Protein AF-A0A1I7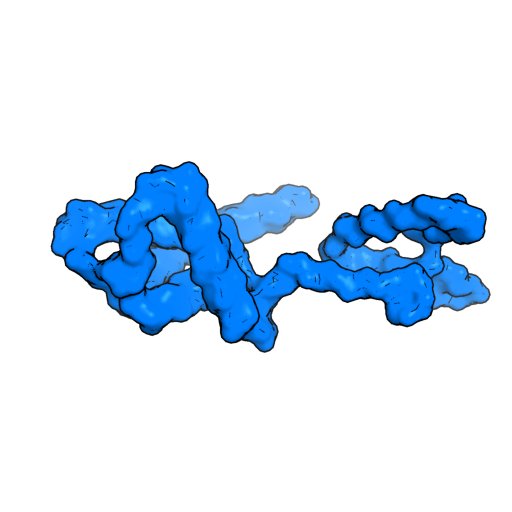ID18-F1 (afdb_monomer)

Sequence (147 aa):
MIDFFHRLSKNTNLYLKVATIKHRSSLYLQGDTYIGIEMNHDAQPLNLDYSLENFDALLAFTKDLMNHVKEKANSTLDVSELLTENAFKFLCLASGGVPRDFFSLFIRLGNKIIDGTRSVSKPDVIEIAIENLPNKLEAFKTDVSIR

Structure (mmCIF, N/CA/C/O backbone):
data_AF-A0A1I7ID18-F1
#
_entry.id   AF-A0A1I7ID18-F1
#
loop_
_atom_site.group_PDB
_atom_site.id
_atom_site.type_symbol
_atom_site.label_atom_id
_atom_site.label_alt_id
_atom_site.label_comp_id
_atom_site.label_asym_id
_atom_site.label_entity_id
_atom_site.label_seq_id
_atom_site.pdbx_PDB_ins_code
_atom_site.Cartn_x
_atom_site.Cartn_y
_atom_site.Cartn_z
_atom_site.occupancy
_atom_site.B_iso_or_equiv
_atom_site.auth_seq_id
_atom_site.auth_comp_id
_atom_site.auth_asym_id
_atom_site.auth_atom_id
_atom_site.pdbx_PDB_model_num
ATOM 1 N N . MET A 1 1 ? 26.070 -0.450 -18.252 1.00 67.75 1 MET A N 1
ATOM 2 C CA . MET A 1 1 ? 25.880 -1.882 -17.915 1.00 67.75 1 MET A CA 1
ATOM 3 C C . MET A 1 1 ? 24.607 -2.446 -18.539 1.00 67.75 1 MET A C 1
ATOM 5 O O . MET A 1 1 ? 24.683 -3.495 -19.161 1.00 67.75 1 MET A O 1
ATOM 9 N N . ILE A 1 2 ? 23.448 -1.783 -18.414 1.00 78.06 2 ILE A N 1
ATOM 10 C CA . ILE A 1 2 ? 22.194 -2.265 -19.026 1.00 78.06 2 ILE A CA 1
ATOM 11 C C . ILE A 1 2 ? 22.227 -2.259 -20.568 1.00 78.06 2 ILE A C 1
ATOM 13 O O . ILE A 1 2 ? 21.674 -3.144 -21.213 1.00 78.06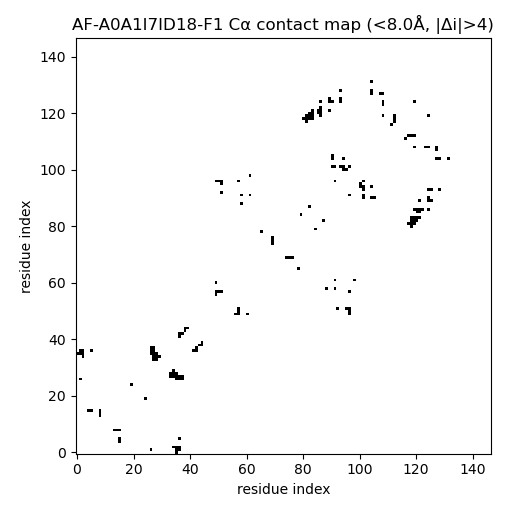 2 ILE A O 1
ATOM 17 N N . ASP A 1 3 ? 22.972 -1.319 -21.149 1.00 76.94 3 ASP A N 1
ATOM 18 C CA . ASP A 1 3 ? 23.242 -1.194 -22.583 1.00 76.94 3 ASP A CA 1
ATOM 19 C C . ASP A 1 3 ? 23.919 -2.442 -23.179 1.00 76.94 3 ASP A C 1
ATOM 21 O O . ASP A 1 3 ? 23.639 -2.830 -24.312 1.00 76.94 3 ASP A O 1
ATOM 25 N N . PHE A 1 4 ? 24.786 -3.107 -22.408 1.00 80.62 4 PHE A N 1
ATOM 26 C CA . PHE A 1 4 ? 25.441 -4.345 -22.825 1.00 80.62 4 PHE A CA 1
ATOM 27 C C . PHE A 1 4 ? 24.432 -5.486 -22.973 1.00 80.62 4 PHE A C 1
ATOM 29 O O . PHE A 1 4 ? 24.397 -6.138 -24.016 1.00 80.62 4 PHE A O 1
ATOM 36 N N . PHE A 1 5 ? 23.572 -5.683 -21.970 1.00 82.06 5 PHE A N 1
ATOM 37 C CA . PHE A 1 5 ? 22.531 -6.710 -22.016 1.00 82.06 5 PHE A CA 1
ATOM 38 C C . PHE A 1 5 ? 21.512 -6.435 -23.125 1.00 82.06 5 PHE A C 1
ATOM 40 O O . PHE A 1 5 ? 21.146 -7.361 -23.842 1.00 82.06 5 PHE A O 1
ATOM 47 N N . HIS A 1 6 ? 21.132 -5.169 -23.329 1.00 80.44 6 HIS A N 1
ATOM 48 C CA . HIS A 1 6 ? 20.251 -4.771 -24.428 1.00 80.44 6 HIS A CA 1
ATOM 49 C C . HIS A 1 6 ? 20.851 -5.086 -25.808 1.00 80.44 6 HIS A C 1
ATOM 51 O O . HIS A 1 6 ? 20.170 -5.652 -26.667 1.00 80.44 6 HIS A O 1
ATOM 57 N N . ARG A 1 7 ? 22.144 -4.792 -26.022 1.00 80.00 7 ARG A N 1
ATOM 58 C CA . ARG A 1 7 ? 22.841 -5.152 -27.270 1.00 80.00 7 ARG A CA 1
ATOM 59 C C . ARG A 1 7 ? 22.907 -6.662 -27.484 1.00 80.00 7 ARG A C 1
ATOM 61 O O . ARG A 1 7 ? 22.756 -7.103 -28.617 1.00 80.00 7 ARG A O 1
ATOM 68 N N . LEU A 1 8 ? 23.101 -7.436 -26.418 1.00 81.31 8 LEU A N 1
ATOM 69 C CA . LEU A 1 8 ? 23.203 -8.894 -26.485 1.00 81.31 8 LEU A CA 1
ATOM 70 C C . LEU A 1 8 ? 21.854 -9.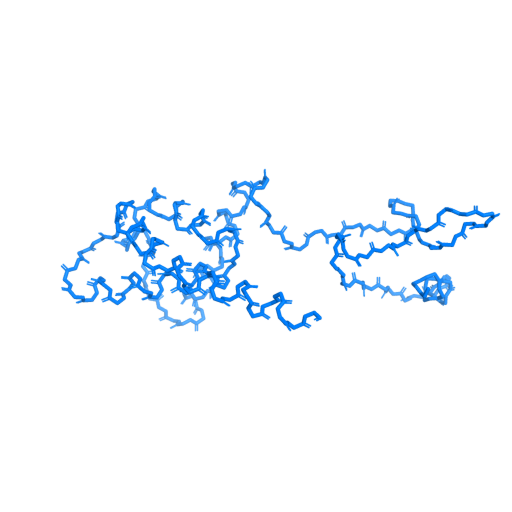561 -26.795 1.00 81.31 8 LEU A C 1
ATOM 72 O O . LEU A 1 8 ? 21.817 -10.565 -27.498 1.00 81.31 8 LEU A O 1
ATOM 76 N N . SER A 1 9 ? 20.743 -8.983 -26.330 1.00 81.25 9 SER A N 1
ATOM 77 C CA . SER A 1 9 ? 19.397 -9.464 -26.662 1.00 81.25 9 SER A CA 1
ATOM 78 C C . SER A 1 9 ? 18.924 -9.067 -28.065 1.00 81.25 9 SER A C 1
ATOM 80 O O . SER A 1 9 ? 17.958 -9.643 -28.569 1.00 81.25 9 SER A O 1
ATOM 82 N N . LYS A 1 10 ? 19.576 -8.097 -28.719 1.00 79.50 10 LYS A N 1
ATOM 83 C CA . LYS A 1 10 ? 19.135 -7.577 -30.018 1.00 79.50 10 LYS A CA 1
ATOM 84 C C . LYS A 1 10 ? 19.188 -8.679 -31.084 1.00 79.50 10 LYS A C 1
ATOM 86 O O . LYS A 1 10 ? 20.193 -9.366 -31.222 1.00 79.50 10 LYS A O 1
ATOM 91 N N . ASN A 1 11 ? 18.106 -8.827 -31.851 1.00 81.75 11 ASN A N 1
ATOM 92 C CA . ASN A 1 11 ? 17.922 -9.873 -32.873 1.00 81.75 11 ASN A CA 1
ATOM 93 C C . ASN A 1 11 ? 17.905 -11.317 -32.337 1.00 81.75 11 ASN A C 1
ATOM 95 O O . ASN A 1 11 ? 18.148 -12.260 -33.087 1.00 81.75 11 ASN A O 1
ATOM 99 N N . THR A 1 12 ? 17.595 -11.503 -31.054 1.00 83.44 12 THR A N 1
ATOM 100 C CA . THR A 1 12 ? 17.375 -12.826 -30.457 1.00 83.44 12 THR A CA 1
ATOM 101 C C . THR A 1 12 ? 15.955 -12.919 -29.900 1.00 83.44 12 THR A C 1
ATOM 103 O O . THR A 1 12 ? 15.332 -11.899 -29.618 1.00 83.44 12 THR A O 1
ATOM 106 N N . ASN A 1 13 ? 15.446 -14.133 -29.674 1.00 82.12 13 ASN A N 1
ATOM 107 C CA . ASN A 1 13 ? 14.144 -14.353 -29.022 1.00 82.12 13 ASN A CA 1
ATOM 108 C C . ASN A 1 13 ? 14.202 -14.176 -27.486 1.00 82.12 13 ASN A C 1
ATOM 110 O O . ASN A 1 13 ? 13.437 -14.805 -26.754 1.00 82.12 13 ASN A O 1
ATOM 114 N N . LEU A 1 14 ? 15.135 -13.367 -26.977 1.00 81.06 14 LEU A N 1
ATOM 115 C CA . LEU A 1 14 ? 15.316 -13.134 -25.548 1.00 81.06 14 LEU A CA 1
ATOM 116 C C . LEU A 1 14 ? 14.557 -11.882 -25.107 1.00 81.06 14 LEU A C 1
ATOM 118 O O . LEU A 1 14 ? 14.722 -10.805 -25.673 1.00 81.06 14 LEU A O 1
ATOM 122 N N . TYR A 1 15 ? 13.779 -12.019 -24.033 1.00 80.94 15 TYR A N 1
ATOM 123 C CA . TYR A 1 15 ? 13.119 -10.902 -23.361 1.00 80.94 15 TYR A CA 1
ATOM 124 C C . TYR A 1 15 ? 13.858 -10.569 -22.067 1.00 80.94 15 TYR A C 1
ATOM 126 O O . TYR A 1 15 ? 13.976 -11.415 -21.179 1.00 80.94 15 TYR A O 1
ATOM 134 N N . LEU A 1 16 ? 14.326 -9.328 -21.940 1.00 82.25 16 LEU A N 1
ATOM 135 C CA . LEU A 1 16 ? 15.003 -8.847 -20.740 1.00 82.25 16 LEU A CA 1
ATOM 136 C C . LEU A 1 16 ? 14.011 -8.096 -19.845 1.00 82.25 16 LEU A C 1
ATOM 138 O O . LEU A 1 16 ? 13.498 -7.044 -20.218 1.00 82.25 16 LEU A O 1
ATOM 142 N N . LYS A 1 17 ? 13.757 -8.628 -18.645 1.00 85.38 17 LYS A N 1
ATOM 143 C CA . LYS A 1 17 ? 12.995 -7.935 -17.597 1.00 85.38 17 LYS A CA 1
ATOM 144 C C . LYS A 1 17 ? 13.964 -7.387 -16.560 1.00 85.38 17 LYS A C 1
ATOM 146 O O . LYS A 1 17 ? 14.773 -8.134 -16.018 1.00 85.38 17 LYS A O 1
ATOM 151 N N . VAL A 1 18 ? 13.867 -6.093 -16.279 1.00 82.62 18 VAL A N 1
ATOM 152 C CA . VAL A 1 18 ? 14.784 -5.381 -15.383 1.00 82.62 18 VAL A CA 1
ATOM 153 C C . VAL A 1 18 ? 13.962 -4.749 -14.271 1.00 82.62 18 VAL A C 1
ATOM 155 O O . VAL A 1 18 ? 13.174 -3.843 -14.526 1.00 82.62 18 VAL A O 1
ATOM 158 N N . ALA A 1 19 ? 14.133 -5.232 -13.041 1.00 82.31 19 ALA A N 1
ATOM 159 C CA . ALA A 1 19 ? 13.527 -4.626 -11.862 1.00 82.31 19 ALA A CA 1
ATOM 160 C C . ALA A 1 19 ? 14.529 -3.656 -11.232 1.00 82.31 19 ALA A C 1
ATOM 162 O O . ALA A 1 19 ? 15.636 -4.057 -10.873 1.00 82.31 19 ALA A O 1
ATOM 163 N N . THR A 1 20 ? 14.159 -2.381 -11.115 1.00 80.56 20 THR A N 1
ATOM 164 C CA . THR A 1 20 ? 15.011 -1.377 -10.476 1.00 80.56 20 THR A CA 1
ATOM 165 C C . THR A 1 20 ? 14.212 -0.290 -9.760 1.00 80.56 20 THR A C 1
ATOM 167 O O . THR A 1 20 ? 13.021 -0.116 -10.007 1.00 80.56 20 THR A O 1
ATOM 170 N N . ILE A 1 21 ? 14.877 0.472 -8.890 1.00 79.50 21 ILE A N 1
ATOM 171 C CA . ILE A 1 21 ? 14.297 1.623 -8.191 1.00 79.50 21 ILE A CA 1
ATOM 172 C C . ILE A 1 21 ? 14.438 2.860 -9.082 1.00 79.50 21 ILE A C 1
ATOM 174 O O . ILE A 1 21 ? 15.545 3.373 -9.267 1.00 79.50 21 ILE A O 1
ATOM 178 N N . LYS A 1 22 ? 13.308 3.373 -9.585 1.00 72.75 22 LYS A N 1
ATOM 179 C CA . LYS A 1 22 ? 13.224 4.483 -10.556 1.00 72.75 22 LYS A CA 1
ATOM 180 C C . LYS A 1 22 ? 14.095 5.692 -10.197 1.00 72.75 22 LYS A C 1
ATOM 182 O O . LYS A 1 22 ? 14.811 6.204 -11.045 1.00 72.75 22 LYS A O 1
ATOM 187 N N . HIS A 1 23 ? 14.080 6.119 -8.935 1.00 74.06 23 HIS A N 1
ATOM 188 C CA . HIS A 1 23 ? 14.813 7.309 -8.475 1.00 74.06 23 HIS A CA 1
ATOM 189 C C . HIS A 1 23 ? 16.267 7.042 -8.066 1.00 74.06 23 HIS A C 1
ATOM 191 O O . HIS A 1 23 ? 16.991 7.977 -7.738 1.00 74.06 23 HIS A O 1
ATOM 197 N N . ARG A 1 24 ? 16.701 5.777 -8.048 1.00 73.81 24 ARG A N 1
ATOM 198 C CA . ARG A 1 24 ? 18.080 5.390 -7.705 1.00 73.81 24 ARG A CA 1
ATOM 199 C C . ARG A 1 24 ? 18.833 4.778 -8.883 1.00 73.81 24 ARG A C 1
ATOM 201 O O . ARG A 1 24 ? 19.952 4.313 -8.708 1.00 73.81 24 ARG A O 1
ATOM 208 N N . SER A 1 25 ? 18.230 4.756 -10.069 1.00 77.75 25 SER A N 1
ATOM 209 C CA . SER A 1 25 ? 18.827 4.189 -11.275 1.00 77.75 25 SER A CA 1
ATOM 210 C C . SER A 1 25 ? 18.853 5.197 -12.400 1.00 77.75 25 SER A C 1
ATOM 212 O O . SER A 1 25 ? 17.817 5.715 -12.801 1.00 77.75 25 SER A O 1
ATOM 214 N N . SER A 1 26 ? 20.047 5.420 -12.942 1.00 73.69 26 SER A N 1
ATOM 215 C CA . SER A 1 26 ? 20.215 6.118 -14.208 1.00 73.69 26 SER A CA 1
ATOM 216 C C . SER A 1 26 ? 20.349 5.082 -15.321 1.00 73.69 26 SER A C 1
ATOM 218 O O . SER A 1 26 ? 21.346 4.363 -15.392 1.00 73.69 26 SER A O 1
ATOM 220 N N . LEU A 1 27 ? 19.308 4.954 -16.145 1.00 74.62 27 LEU A N 1
ATOM 221 C CA . LEU A 1 27 ? 19.279 4.037 -17.295 1.00 74.62 27 LEU A CA 1
ATOM 222 C C . LEU A 1 27 ? 19.792 4.697 -18.583 1.00 74.62 27 LEU A C 1
ATOM 224 O O . LEU A 1 27 ? 20.040 4.006 -19.571 1.00 74.62 27 LEU A O 1
ATOM 228 N N . TYR A 1 28 ? 19.982 6.016 -18.547 1.00 74.56 28 TYR A N 1
ATOM 229 C CA . TYR A 1 28 ? 20.423 6.834 -19.663 1.00 74.56 28 TYR A CA 1
ATOM 230 C C . TYR A 1 28 ? 21.357 7.939 -19.164 1.00 74.56 28 TYR A C 1
ATOM 232 O O . TYR A 1 28 ? 21.019 8.681 -18.242 1.00 74.56 28 TYR A O 1
ATOM 240 N N . LEU A 1 29 ? 22.534 8.042 -19.778 1.00 70.06 29 LEU A N 1
ATOM 241 C CA . LEU A 1 29 ? 23.514 9.094 -19.531 1.00 70.06 29 LEU A CA 1
ATOM 242 C C . LEU A 1 29 ? 23.789 9.818 -20.849 1.00 70.06 29 LEU A C 1
ATOM 244 O O . LEU A 1 29 ? 24.250 9.211 -21.817 1.00 70.06 29 LEU A O 1
ATOM 248 N N . GLN A 1 30 ? 23.517 11.122 -20.871 1.00 60.91 30 GLN A N 1
ATOM 249 C CA . GLN A 1 30 ? 23.832 11.987 -22.003 1.00 60.91 30 GLN A CA 1
ATOM 250 C C . GLN A 1 30 ? 25.204 12.637 -21.780 1.00 60.91 30 GLN A C 1
ATOM 252 O O . GLN A 1 30 ? 25.358 13.462 -20.882 1.00 60.91 30 GLN A O 1
ATOM 257 N N . GLY A 1 31 ? 26.195 12.240 -22.580 1.00 66.44 31 GLY A N 1
ATOM 258 C CA . GLY A 1 31 ? 27.529 12.854 -22.661 1.00 66.44 31 GLY A CA 1
ATOM 259 C C . GLY A 1 31 ? 27.936 13.063 -24.125 1.00 66.44 31 GLY A C 1
ATOM 260 O O . GLY A 1 31 ? 27.062 13.220 -24.974 1.00 66.44 31 GLY A O 1
ATOM 261 N N . ASP A 1 32 ? 29.233 12.986 -24.446 1.00 63.88 32 ASP A N 1
ATOM 262 C CA . ASP A 1 32 ? 29.735 13.057 -25.838 1.00 63.88 32 ASP A CA 1
ATOM 263 C C . ASP A 1 32 ? 29.304 11.857 -26.704 1.00 63.88 32 ASP A C 1
ATOM 265 O O . ASP A 1 32 ? 29.388 11.875 -27.931 1.00 63.88 32 ASP A O 1
ATOM 269 N N . THR A 1 33 ? 28.846 10.774 -26.075 1.00 61.09 33 THR A N 1
ATOM 270 C CA . THR A 1 33 ? 28.267 9.602 -26.737 1.00 61.09 33 THR A CA 1
ATOM 271 C C . THR A 1 33 ? 27.062 9.124 -25.931 1.00 61.09 33 THR A C 1
ATOM 273 O O . THR A 1 33 ? 27.081 9.156 -24.700 1.00 61.09 33 THR A O 1
ATOM 276 N N . TYR A 1 34 ? 26.005 8.684 -26.615 1.00 63.38 34 TYR A N 1
ATOM 277 C CA . TYR A 1 34 ? 24.795 8.162 -25.982 1.00 63.38 34 TYR A CA 1
ATOM 278 C C . TYR A 1 34 ? 25.070 6.792 -25.348 1.00 63.38 34 TYR A C 1
ATOM 280 O O . TYR A 1 34 ? 25.364 5.826 -26.056 1.00 63.38 34 TYR A O 1
ATOM 288 N 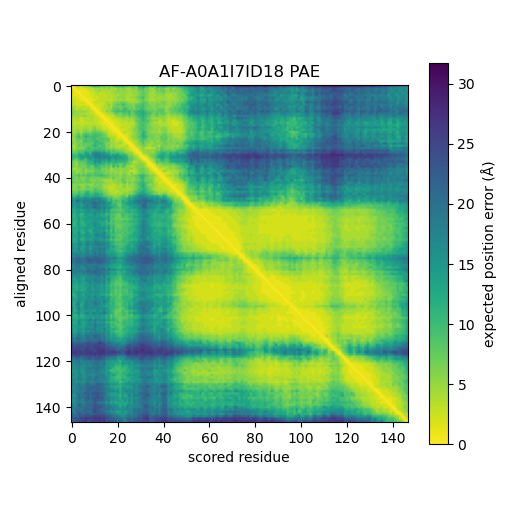N . ILE A 1 35 ? 24.989 6.700 -24.016 1.00 70.00 35 ILE A N 1
ATOM 289 C CA . ILE A 1 35 ? 25.210 5.453 -23.271 1.00 70.00 35 ILE A CA 1
ATOM 290 C C . ILE A 1 35 ? 23.957 5.136 -22.454 1.00 70.00 35 ILE A C 1
ATOM 292 O O . ILE A 1 35 ? 23.594 5.876 -21.539 1.00 70.00 35 ILE A O 1
ATOM 296 N N . GLY A 1 36 ? 23.315 4.006 -22.752 1.00 74.69 36 GLY A N 1
ATOM 297 C CA . GLY A 1 36 ? 22.150 3.532 -22.008 1.00 74.69 36 GLY A CA 1
ATOM 298 C C . GLY A 1 36 ? 21.043 2.996 -22.903 1.00 74.69 36 GLY A C 1
ATOM 299 O O . GLY A 1 36 ? 21.301 2.524 -24.008 1.00 74.69 36 GLY A O 1
ATOM 300 N N . ILE A 1 37 ? 19.824 3.041 -22.377 1.00 77.62 37 ILE A N 1
ATOM 301 C CA . ILE A 1 37 ? 18.584 2.628 -23.038 1.00 77.62 37 ILE A CA 1
ATOM 302 C C . ILE A 1 37 ? 17.638 3.824 -22.987 1.00 77.62 37 ILE A C 1
ATOM 304 O O . ILE A 1 37 ? 17.412 4.377 -21.906 1.00 77.62 37 ILE A O 1
ATOM 308 N N . GLU A 1 38 ? 17.090 4.228 -24.132 1.00 77.50 38 GLU A N 1
ATOM 309 C CA . GLU A 1 38 ? 16.091 5.292 -24.167 1.00 77.50 38 GLU A CA 1
ATOM 310 C C . GLU A 1 38 ? 14.711 4.717 -23.820 1.00 77.50 38 GLU A C 1
ATOM 312 O O . GLU A 1 38 ? 14.183 3.821 -24.485 1.00 77.50 38 GLU A O 1
ATOM 317 N N . MET A 1 39 ? 14.111 5.224 -22.744 1.00 74.12 39 MET A N 1
ATOM 318 C CA . MET A 1 39 ? 12.775 4.797 -22.327 1.00 74.12 39 MET A CA 1
ATOM 319 C C . MET A 1 39 ? 11.738 5.229 -23.376 1.00 74.12 39 MET A C 1
ATOM 321 O O . MET A 1 39 ? 11.830 6.322 -23.923 1.00 74.12 39 MET A O 1
ATOM 325 N N . ASN A 1 40 ? 10.732 4.387 -23.621 1.00 72.38 40 ASN A N 1
ATOM 326 C CA . ASN A 1 40 ? 9.698 4.487 -24.667 1.00 72.38 40 ASN A CA 1
ATOM 327 C C . ASN A 1 40 ? 10.133 4.093 -26.088 1.00 72.38 40 ASN A C 1
ATOM 329 O O . ASN A 1 40 ? 9.267 3.696 -26.866 1.00 72.38 40 ASN A O 1
ATOM 333 N N . HIS A 1 41 ? 11.425 4.145 -26.419 1.00 75.31 41 HIS A N 1
ATOM 334 C CA . HIS A 1 41 ? 11.941 3.629 -27.694 1.00 75.31 41 HIS A CA 1
ATOM 335 C C . HIS A 1 41 ? 12.498 2.209 -27.554 1.00 75.31 41 HIS A C 1
ATOM 337 O O . HIS A 1 41 ? 12.077 1.311 -28.279 1.00 75.31 41 HIS A O 1
ATOM 343 N N . ASP A 1 42 ? 13.392 1.995 -26.588 1.00 73.00 42 ASP A N 1
ATOM 344 C CA . ASP A 1 42 ? 14.104 0.725 -26.406 1.00 73.00 42 ASP A CA 1
ATOM 345 C C . ASP A 1 42 ? 13.532 -0.126 -25.258 1.00 73.00 42 ASP A C 1
ATOM 347 O O . ASP A 1 42 ? 13.735 -1.339 -25.202 1.00 73.00 42 ASP A O 1
ATOM 351 N N . ALA A 1 43 ? 12.818 0.495 -24.314 1.00 77.38 43 ALA A N 1
ATOM 352 C CA . ALA A 1 43 ? 12.230 -0.189 -23.165 1.00 77.38 43 ALA A CA 1
ATOM 353 C C . ALA A 1 43 ? 10.926 0.466 -22.700 1.00 77.38 43 ALA A C 1
ATOM 355 O O . ALA A 1 43 ? 10.762 1.685 -22.767 1.00 77.38 43 ALA A O 1
ATOM 356 N N . GLN A 1 44 ? 10.013 -0.345 -22.162 1.00 79.88 44 GLN A N 1
ATOM 357 C CA . GLN A 1 44 ? 8.769 0.127 -21.555 1.00 79.88 44 GLN A CA 1
ATOM 358 C C . GLN A 1 44 ? 8.871 0.082 -20.024 1.00 79.88 44 GLN A C 1
ATOM 360 O O . GLN A 1 44 ? 9.118 -0.992 -19.466 1.00 79.88 44 GLN A O 1
ATOM 365 N N . PRO A 1 45 ? 8.686 1.216 -19.321 1.00 77.62 45 PRO A N 1
ATOM 366 C CA . PRO A 1 45 ? 8.634 1.211 -17.868 1.00 77.62 45 PRO A CA 1
ATOM 367 C C . PRO A 1 45 ? 7.324 0.585 -17.385 1.00 77.62 45 PRO A C 1
ATOM 369 O O . PRO A 1 45 ? 6.240 0.993 -17.796 1.00 77.62 45 PRO A O 1
ATOM 372 N N . LEU A 1 46 ? 7.429 -0.351 -16.444 1.00 77.50 46 LEU A N 1
ATOM 373 C CA . LEU A 1 46 ? 6.302 -0.838 -15.659 1.00 77.50 46 LEU A CA 1
ATOM 374 C C . LEU A 1 46 ? 6.542 -0.453 -14.198 1.00 77.50 46 LEU A C 1
ATOM 376 O O . LEU A 1 46 ? 7.461 -0.973 -13.566 1.00 77.50 46 LEU A O 1
ATOM 380 N N . ASN A 1 47 ? 5.740 0.474 -13.670 1.00 71.75 47 ASN A N 1
ATOM 381 C CA . ASN A 1 47 ? 5.780 0.797 -12.245 1.00 71.75 47 ASN A CA 1
ATOM 382 C C . ASN A 1 47 ? 5.033 -0.305 -11.489 1.00 71.75 47 ASN A C 1
ATOM 384 O O . ASN A 1 47 ? 3.851 -0.526 -11.737 1.00 71.75 47 ASN A O 1
ATOM 388 N N . LEU A 1 48 ? 5.738 -1.002 -10.600 1.00 69.06 48 LEU A N 1
ATOM 389 C CA . LEU A 1 48 ? 5.148 -2.047 -9.759 1.00 69.06 48 LEU A CA 1
ATOM 390 C C . LEU A 1 48 ? 4.522 -1.480 -8.479 1.00 69.06 48 LEU A C 1
ATOM 392 O O . LEU A 1 48 ? 3.646 -2.113 -7.897 1.00 69.06 48 LEU A O 1
ATOM 396 N N . ASP A 1 49 ? 4.958 -0.293 -8.058 1.00 67.12 49 ASP A N 1
ATOM 397 C CA . ASP A 1 49 ? 4.469 0.345 -6.844 1.00 67.12 49 ASP A CA 1
ATOM 398 C C . ASP A 1 49 ? 3.223 1.180 -7.149 1.00 67.12 49 ASP A C 1
ATOM 400 O O . ASP A 1 49 ? 3.253 2.105 -7.967 1.00 67.12 49 ASP A O 1
ATOM 404 N N . TYR A 1 50 ? 2.130 0.877 -6.450 1.00 68.94 50 TYR A N 1
ATOM 405 C CA . TYR A 1 50 ? 0.987 1.776 -6.356 1.00 68.94 50 TYR A CA 1
ATOM 406 C C . TYR A 1 50 ? 1.338 2.873 -5.353 1.00 68.94 50 TYR A C 1
ATOM 408 O O . TYR A 1 50 ? 1.479 2.622 -4.157 1.00 68.94 50 TYR A O 1
ATOM 416 N N . SER A 1 51 ? 1.539 4.088 -5.849 1.00 67.00 51 SER A N 1
ATOM 417 C CA . SER A 1 51 ? 1.872 5.246 -5.025 1.00 67.00 51 SER A CA 1
ATOM 418 C C . SER A 1 51 ? 0.607 5.963 -4.544 1.00 67.00 51 SER A C 1
ATOM 420 O O . SER A 1 51 ? -0.487 5.796 -5.087 1.00 67.00 51 SER A O 1
ATOM 422 N N . LEU A 1 52 ? 0.771 6.840 -3.551 1.00 72.25 52 LEU A N 1
ATOM 423 C CA . LEU A 1 52 ? -0.282 7.766 -3.115 1.00 72.25 52 LEU A CA 1
ATOM 424 C C . LEU A 1 52 ? -0.737 8.736 -4.225 1.00 72.25 52 LEU A C 1
ATOM 426 O O . LEU A 1 52 ? -1.762 9.390 -4.060 1.00 72.25 52 LEU A O 1
ATOM 430 N N . GLU A 1 53 ? -0.007 8.828 -5.343 1.00 75.19 53 GLU A N 1
ATOM 431 C CA . GLU A 1 53 ? -0.378 9.659 -6.498 1.00 75.19 53 GLU A CA 1
ATOM 432 C C . GLU A 1 53 ? -1.689 9.185 -7.137 1.00 75.19 53 GLU A C 1
ATOM 434 O O . GLU A 1 53 ? -2.468 10.005 -7.617 1.00 75.19 53 GLU A O 1
ATOM 439 N N . ASN A 1 54 ? -1.960 7.875 -7.101 1.00 82.12 54 ASN A N 1
ATOM 440 C CA . ASN A 1 54 ? -3.245 7.303 -7.488 1.00 82.12 54 ASN A CA 1
ATOM 441 C C . ASN A 1 54 ? -3.842 6.526 -6.310 1.00 82.12 54 ASN A C 1
ATOM 443 O O . ASN A 1 54 ? -3.757 5.298 -6.222 1.00 82.12 54 ASN A O 1
ATOM 447 N N . PHE A 1 55 ? -4.438 7.280 -5.387 1.00 86.38 55 PHE A N 1
ATOM 448 C CA . PHE A 1 55 ? -4.996 6.734 -4.155 1.00 86.38 55 PHE A CA 1
ATOM 449 C C . PHE A 1 55 ? -6.106 5.703 -4.401 1.00 86.38 55 PHE A C 1
ATOM 451 O O . PHE A 1 55 ? -6.158 4.695 -3.701 1.00 86.38 55 PHE A O 1
ATOM 458 N N . ASP A 1 56 ? -6.951 5.898 -5.415 1.00 87.56 56 ASP A N 1
ATOM 459 C CA . ASP A 1 56 ? -8.024 4.950 -5.733 1.00 87.56 56 ASP A CA 1
ATOM 460 C C . ASP A 1 56 ? -7.469 3.605 -6.221 1.00 87.56 56 ASP A C 1
ATOM 462 O O . ASP A 1 56 ? -7.924 2.548 -5.775 1.00 87.56 56 ASP A O 1
ATOM 466 N N . ALA A 1 57 ? -6.433 3.628 -7.069 1.00 86.12 57 ALA A N 1
ATOM 467 C CA . ALA A 1 57 ? -5.747 2.412 -7.503 1.00 86.12 57 ALA A CA 1
ATOM 468 C C . ALA A 1 57 ? -5.048 1.700 -6.335 1.00 86.12 57 ALA A C 1
ATOM 470 O O . ALA A 1 57 ? -5.126 0.477 -6.225 1.00 86.12 57 ALA A O 1
ATOM 471 N N . LEU A 1 58 ? -4.417 2.453 -5.429 1.00 87.75 58 LEU A N 1
ATOM 472 C CA . LEU A 1 58 ? -3.805 1.910 -4.216 1.00 87.75 58 LEU A CA 1
ATOM 473 C C . LEU A 1 58 ? -4.844 1.257 -3.289 1.00 87.75 58 LEU A C 1
ATOM 475 O O . LEU A 1 58 ? -4.600 0.175 -2.748 1.00 87.75 58 LEU A O 1
ATOM 479 N N . LEU A 1 59 ? -6.005 1.890 -3.101 1.00 89.62 59 LEU A N 1
ATOM 480 C CA . LEU A 1 59 ? -7.096 1.336 -2.299 1.00 89.62 59 LEU A CA 1
ATOM 481 C C . LEU A 1 59 ? -7.630 0.038 -2.898 1.00 89.62 59 LEU A C 1
ATOM 483 O O . LEU A 1 59 ? -7.825 -0.928 -2.160 1.00 89.62 59 LEU A O 1
ATOM 487 N N . ALA A 1 60 ? -7.866 0.015 -4.212 1.00 89.94 60 ALA A N 1
ATOM 488 C CA . ALA A 1 60 ? -8.309 -1.179 -4.924 1.00 89.94 60 ALA A CA 1
ATOM 489 C C . ALA A 1 60 ? -7.284 -2.311 -4.778 1.00 89.94 60 ALA A C 1
ATOM 491 O O . ALA A 1 60 ? -7.629 -3.393 -4.311 1.00 89.94 60 ALA A O 1
ATOM 492 N N . PHE A 1 61 ? -6.008 -2.019 -5.039 1.00 89.31 61 PHE A N 1
ATOM 493 C CA . PHE A 1 61 ? -4.917 -2.974 -4.868 1.00 89.31 61 PHE A CA 1
ATOM 494 C C . PHE A 1 61 ? -4.840 -3.530 -3.438 1.00 89.31 61 PHE A C 1
ATOM 496 O O . PHE A 1 61 ? -4.701 -4.734 -3.239 1.00 89.31 61 PHE A O 1
ATOM 503 N N . THR A 1 62 ? -4.972 -2.673 -2.423 1.00 89.56 62 THR A N 1
ATOM 504 C CA . THR A 1 62 ? -4.905 -3.096 -1.016 1.00 89.56 62 THR A CA 1
ATOM 505 C C . THR A 1 62 ? -6.111 -3.955 -0.626 1.00 89.56 62 THR A C 1
ATOM 507 O O . THR A 1 62 ? -5.958 -4.927 0.117 1.00 89.56 62 THR A O 1
ATOM 510 N N . LYS A 1 63 ? -7.306 -3.647 -1.151 1.00 90.19 63 LYS A N 1
ATOM 511 C CA . LYS A 1 63 ? -8.502 -4.491 -0.985 1.00 90.19 63 LYS A CA 1
ATOM 512 C C . LYS A 1 63 ? -8.314 -5.858 -1.638 1.00 90.19 63 LYS A C 1
ATOM 514 O O . LYS A 1 63 ? -8.586 -6.872 -0.998 1.00 90.19 63 LYS A O 1
ATOM 519 N N . ASP A 1 64 ? -7.801 -5.896 -2.864 1.00 90.44 64 ASP A N 1
ATOM 520 C CA . ASP A 1 64 ? -7.519 -7.146 -3.569 1.00 90.44 64 ASP A CA 1
ATOM 521 C C . ASP A 1 64 ? -6.478 -7.979 -2.823 1.00 90.44 64 ASP A C 1
ATOM 523 O O . ASP A 1 64 ? -6.650 -9.187 -2.660 1.00 90.44 64 ASP A O 1
ATOM 527 N N . LEU A 1 65 ? -5.433 -7.339 -2.295 1.00 90.00 65 LEU A N 1
ATOM 528 C CA . LEU A 1 65 ? -4.405 -7.998 -1.499 1.00 90.00 65 LEU A CA 1
ATOM 529 C C . LEU A 1 65 ? -4.975 -8.582 -0.198 1.00 90.00 65 LEU A C 1
ATOM 531 O O . LEU A 1 65 ? -4.659 -9.719 0.150 1.00 90.00 65 LEU A O 1
ATOM 535 N N . MET A 1 66 ? -5.845 -7.846 0.500 1.00 88.56 66 MET A N 1
ATOM 536 C CA . MET A 1 66 ? -6.573 -8.353 1.670 1.00 88.56 66 MET A CA 1
ATOM 537 C C . MET A 1 66 ? -7.443 -9.564 1.323 1.00 88.56 66 MET A C 1
ATOM 539 O O . MET A 1 66 ? -7.414 -10.556 2.051 1.00 88.56 66 MET A O 1
ATOM 543 N N . ASN A 1 67 ? -8.172 -9.521 0.205 1.00 89.00 67 ASN A N 1
ATOM 544 C CA . ASN A 1 67 ? -8.985 -10.648 -0.255 1.00 89.00 67 ASN A CA 1
ATOM 545 C C . ASN A 1 67 ? -8.127 -11.877 -0.580 1.00 89.00 67 ASN A C 1
ATOM 547 O O . ASN A 1 67 ? -8.439 -12.967 -0.111 1.00 89.00 67 ASN A O 1
ATOM 551 N N . HIS A 1 68 ? -6.998 -11.700 -1.269 1.00 89.88 68 HIS A N 1
ATOM 552 C CA . HIS A 1 68 ? -6.059 -12.793 -1.538 1.00 89.88 68 HIS A CA 1
ATOM 553 C C . HIS A 1 68 ? -5.481 -13.398 -0.251 1.00 89.88 68 HIS A C 1
ATOM 555 O O . HIS A 1 68 ? -5.319 -14.615 -0.149 1.00 89.88 68 HIS A O 1
ATOM 561 N N . VAL A 1 69 ? -5.156 -12.568 0.746 1.00 88.81 69 VAL A N 1
ATOM 562 C CA . VAL A 1 69 ? -4.680 -13.053 2.051 1.00 88.81 69 VAL A CA 1
ATOM 563 C C . VAL A 1 69 ? -5.780 -13.823 2.777 1.00 88.81 69 VAL A C 1
ATOM 565 O O . VAL A 1 69 ? -5.508 -14.900 3.303 1.00 88.81 69 VAL A O 1
ATOM 568 N N . LYS A 1 70 ? -7.018 -13.319 2.765 1.00 88.56 70 LYS A N 1
ATOM 569 C CA . LYS A 1 70 ? -8.191 -13.993 3.337 1.00 88.56 70 LYS A CA 1
ATOM 570 C C . LYS A 1 70 ? -8.410 -15.373 2.714 1.00 88.56 70 LYS A C 1
ATOM 572 O O . LYS A 1 70 ? -8.566 -16.348 3.448 1.00 88.56 70 LYS A O 1
ATOM 577 N N . GLU A 1 71 ? -8.364 -15.457 1.385 1.00 89.75 71 GLU A N 1
ATOM 578 C CA . GLU A 1 71 ? -8.485 -16.713 0.640 1.00 89.75 71 GLU A CA 1
ATOM 579 C C . GLU A 1 71 ? -7.375 -17.695 1.016 1.00 89.75 71 GLU A C 1
ATOM 581 O O . GLU A 1 71 ? -7.652 -18.836 1.376 1.00 89.75 71 GLU A O 1
ATOM 586 N N . LYS A 1 72 ? -6.113 -17.246 1.028 1.00 90.69 72 LYS A N 1
ATOM 587 C CA . LYS A 1 72 ? -4.986 -18.101 1.431 1.00 90.69 72 LYS A CA 1
ATOM 588 C C . LYS A 1 72 ? -5.046 -18.549 2.889 1.00 90.69 72 LYS A C 1
ATOM 590 O O . LYS A 1 72 ? -4.566 -19.634 3.205 1.00 90.69 72 LYS A O 1
ATOM 595 N N . ALA A 1 73 ? -5.605 -17.727 3.771 1.00 87.94 73 ALA A N 1
ATOM 596 C CA . ALA A 1 73 ? -5.778 -18.048 5.182 1.00 87.94 73 ALA A CA 1
ATOM 597 C C . ALA A 1 73 ? -7.014 -18.926 5.457 1.00 87.94 73 ALA A C 1
ATOM 599 O O . ALA A 1 73 ? -7.233 -19.290 6.610 1.00 87.94 73 ALA A O 1
ATOM 600 N N . ASN A 1 74 ? -7.816 -19.265 4.437 1.00 88.81 74 ASN A N 1
ATOM 601 C CA . ASN A 1 74 ? -9.108 -19.952 4.577 1.00 88.81 74 ASN A CA 1
ATOM 602 C C . ASN A 1 74 ? -10.032 -19.276 5.605 1.00 88.81 74 ASN A C 1
ATOM 604 O O . ASN A 1 74 ? -10.725 -19.941 6.376 1.00 88.81 74 ASN A O 1
ATOM 608 N N . SER A 1 75 ? -10.013 -17.944 5.649 1.00 82.44 75 SER A N 1
ATOM 609 C CA . SER A 1 75 ? -10.801 -17.172 6.604 1.00 82.44 75 SER A CA 1
ATOM 610 C C . SER A 1 75 ? -12.123 -16.724 5.983 1.00 82.44 75 SER A C 1
ATOM 612 O O . SER A 1 75 ? -12.159 -16.254 4.848 1.00 82.44 75 SER A O 1
ATOM 614 N N . THR A 1 76 ? -13.214 -16.815 6.742 1.00 80.00 76 THR A N 1
ATOM 615 C CA . THR A 1 76 ? -14.534 -16.279 6.359 1.00 80.00 76 THR A CA 1
ATOM 616 C C . THR A 1 76 ? -14.715 -14.816 6.761 1.00 80.00 76 THR A C 1
ATOM 618 O O . THR A 1 76 ? -15.822 -14.293 6.700 1.00 80.00 76 THR A O 1
ATOM 621 N N . LEU A 1 77 ? -13.644 -14.167 7.217 1.00 77.31 77 LEU A N 1
ATOM 622 C CA . LEU A 1 77 ? -13.672 -12.821 7.765 1.00 77.31 77 LEU A CA 1
ATOM 623 C C . LEU A 1 77 ? -14.054 -11.784 6.705 1.00 77.31 77 LEU A C 1
ATOM 625 O O . LEU A 1 77 ? -13.354 -11.633 5.701 1.00 77.31 77 LEU A O 1
ATOM 629 N N . ASP A 1 78 ? -15.112 -11.018 6.954 1.00 77.44 78 ASP A N 1
ATOM 630 C CA . ASP A 1 78 ? -15.404 -9.840 6.147 1.00 77.44 78 ASP A CA 1
ATOM 631 C C . ASP A 1 7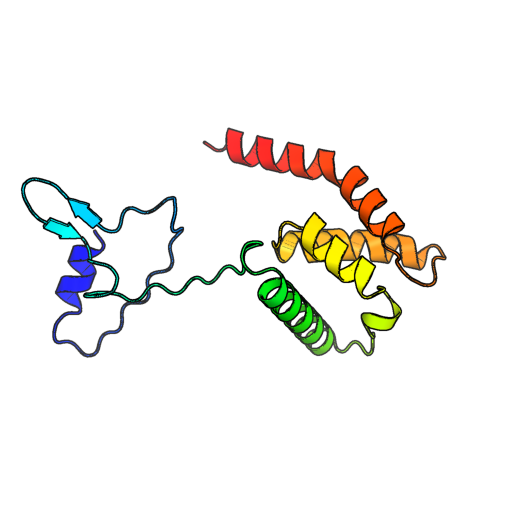8 ? -14.638 -8.629 6.696 1.00 77.44 78 ASP A C 1
ATOM 633 O O . ASP A 1 78 ? -14.825 -8.185 7.830 1.00 77.44 78 ASP A O 1
ATOM 637 N N . VAL A 1 79 ? -13.756 -8.071 5.867 1.00 75.94 79 VAL A N 1
ATOM 638 C CA . VAL A 1 79 ? -12.998 -6.855 6.192 1.00 75.94 79 VAL A CA 1
ATOM 639 C C . VAL A 1 79 ? -13.945 -5.685 6.477 1.00 75.94 79 VAL A C 1
ATOM 641 O O . VAL A 1 79 ? -13.630 -4.837 7.309 1.00 75.94 79 VAL A O 1
ATOM 644 N N . SER A 1 80 ? -15.113 -5.663 5.833 1.00 76.75 80 SER A N 1
ATOM 645 C CA . SER A 1 80 ? -16.134 -4.622 5.987 1.00 76.75 80 SER A CA 1
ATOM 646 C C . SER A 1 80 ? -16.816 -4.663 7.359 1.00 76.75 80 SER A C 1
ATOM 648 O O . SER A 1 80 ? -17.289 -3.634 7.836 1.00 76.75 80 SER A O 1
ATOM 650 N N . GLU A 1 81 ? -16.848 -5.832 8.006 1.00 79.19 81 GLU A N 1
ATOM 651 C CA . GLU A 1 81 ? -17.365 -5.991 9.371 1.00 79.19 81 GLU A CA 1
ATOM 652 C C . GLU A 1 81 ? -16.348 -5.517 10.417 1.00 79.19 81 GLU A C 1
ATOM 654 O O . GLU A 1 81 ? -16.727 -5.005 11.470 1.00 79.19 81 GLU A O 1
ATOM 659 N N . LEU A 1 82 ? -15.050 -5.637 10.117 1.00 81.62 82 LEU A N 1
ATOM 660 C CA . LEU A 1 82 ? -13.983 -5.201 11.018 1.00 81.62 82 LEU A CA 1
ATOM 661 C C . LEU A 1 82 ? -13.661 -3.714 10.909 1.00 81.62 82 LEU A C 1
ATOM 663 O O . LEU A 1 82 ? -13.366 -3.076 11.917 1.00 81.62 82 LEU A O 1
ATOM 667 N N . LEU A 1 83 ? -13.644 -3.174 9.692 1.00 85.19 83 LEU A N 1
ATOM 668 C CA . LEU A 1 83 ? -13.195 -1.822 9.390 1.00 85.19 83 LEU A CA 1
ATOM 669 C C . LEU A 1 83 ? -14.271 -1.097 8.597 1.00 85.19 83 LEU A C 1
ATOM 671 O O . LEU A 1 83 ? -14.644 -1.508 7.499 1.00 85.19 83 LEU A O 1
ATOM 675 N N . THR A 1 84 ? -14.687 0.062 9.100 1.00 87.75 84 THR A N 1
ATOM 676 C CA . THR A 1 84 ? -15.484 0.984 8.282 1.00 87.75 84 THR A CA 1
ATOM 677 C C . THR A 1 84 ? -14.706 1.393 7.026 1.00 87.75 84 THR A C 1
ATOM 679 O O . THR A 1 84 ? -13.475 1.480 7.043 1.00 87.75 84 THR A O 1
ATOM 682 N N . GLU A 1 85 ? -15.403 1.721 5.935 1.00 87.06 85 GLU A N 1
ATOM 683 C CA . GLU A 1 85 ? -14.747 2.131 4.684 1.00 87.06 85 GLU A CA 1
ATOM 684 C C . GLU A 1 85 ? -13.787 3.318 4.897 1.00 87.06 85 GLU A C 1
ATOM 686 O O . GLU A 1 85 ? -12.681 3.356 4.355 1.00 87.06 85 GLU A O 1
ATOM 691 N N . ASN A 1 86 ? -14.175 4.265 5.755 1.00 89.50 86 ASN A N 1
ATOM 692 C CA . ASN A 1 86 ? -13.320 5.383 6.138 1.00 89.50 86 ASN A CA 1
ATOM 693 C C . ASN A 1 86 ? -12.100 4.926 6.948 1.00 89.50 86 ASN A C 1
ATOM 695 O O . ASN A 1 86 ? -10.996 5.389 6.670 1.00 89.50 86 ASN A O 1
ATOM 699 N N . ALA A 1 87 ? -12.258 4.013 7.911 1.00 89.00 87 ALA A N 1
ATOM 700 C CA . ALA A 1 87 ? -11.125 3.459 8.652 1.00 89.00 87 ALA A CA 1
ATOM 701 C C . ALA A 1 87 ? -10.131 2.758 7.717 1.00 89.00 87 ALA A C 1
ATOM 703 O O . ALA A 1 87 ? -8.929 2.993 7.821 1.00 89.00 87 ALA A O 1
ATOM 704 N N . PHE A 1 88 ? -10.621 1.990 6.741 1.00 90.88 88 PHE A N 1
ATOM 705 C CA . PHE A 1 88 ? -9.777 1.339 5.740 1.00 90.88 88 PHE A CA 1
ATOM 706 C C . PHE A 1 88 ? -8.972 2.355 4.915 1.00 90.88 88 PHE A C 1
ATOM 708 O O . PHE A 1 88 ? -7.759 2.210 4.760 1.00 90.88 88 PHE A O 1
ATOM 715 N N . LYS A 1 89 ? -9.616 3.431 4.438 1.00 91.06 89 LYS A N 1
ATOM 716 C CA . LYS A 1 89 ? -8.934 4.510 3.698 1.00 91.06 89 LYS A CA 1
ATOM 717 C C . LYS A 1 89 ? -7.833 5.161 4.533 1.00 91.06 89 LYS A C 1
ATOM 719 O O . LYS A 1 89 ? -6.714 5.332 4.054 1.00 91.06 89 LYS A O 1
ATOM 724 N N . PHE A 1 90 ? -8.129 5.484 5.790 1.00 90.56 90 PHE A N 1
ATOM 725 C CA . PHE A 1 90 ? -7.150 6.073 6.704 1.00 90.56 90 PHE A CA 1
ATOM 726 C C . PHE A 1 90 ? -6.015 5.110 7.058 1.00 90.56 90 PHE A C 1
ATOM 728 O O . PHE A 1 90 ? -4.878 5.553 7.190 1.00 90.56 90 PHE A O 1
ATOM 735 N N . LEU A 1 91 ? -6.283 3.808 7.144 1.00 90.56 91 LEU A N 1
ATOM 736 C CA . LEU A 1 91 ? -5.257 2.793 7.376 1.00 90.56 91 LEU A CA 1
ATOM 737 C C . LEU A 1 91 ? -4.297 2.707 6.183 1.00 90.56 91 LEU A C 1
ATOM 739 O O . LEU A 1 91 ? -3.078 2.683 6.360 1.00 90.56 91 LEU A O 1
ATOM 743 N N . CYS A 1 92 ? -4.842 2.760 4.966 1.00 90.25 92 CYS A N 1
ATOM 744 C CA . CYS A 1 92 ? -4.062 2.842 3.735 1.00 90.25 92 CYS A CA 1
ATOM 745 C C . CYS A 1 92 ? -3.171 4.099 3.719 1.00 90.25 92 CYS A C 1
ATOM 747 O O . CYS A 1 92 ? -1.978 4.005 3.429 1.00 90.25 92 CYS A O 1
ATOM 749 N N . LEU A 1 93 ? -3.705 5.256 4.124 1.00 88.75 93 LE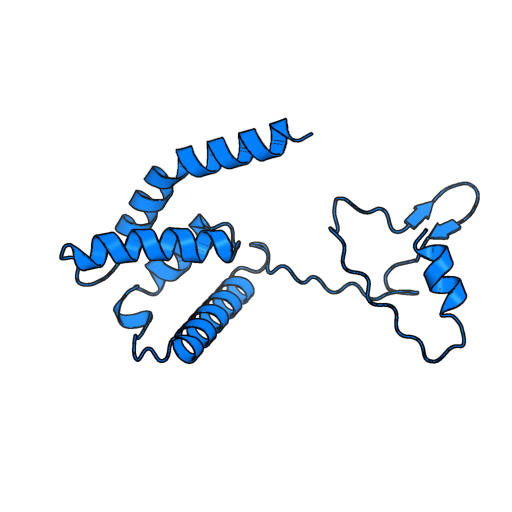U A N 1
ATOM 750 C CA . LEU A 1 93 ? -2.934 6.501 4.246 1.00 88.75 93 LEU A CA 1
ATOM 751 C C . LEU A 1 93 ? -1.839 6.417 5.321 1.00 88.75 93 LEU A C 1
ATOM 753 O O . LEU A 1 93 ? -0.694 6.770 5.052 1.00 88.75 93 LEU A O 1
ATOM 757 N N . ALA A 1 94 ? -2.154 5.912 6.515 1.00 88.00 94 ALA A N 1
ATOM 758 C CA . ALA A 1 94 ? -1.200 5.770 7.620 1.00 88.00 94 ALA A CA 1
ATOM 759 C C . ALA A 1 94 ? -0.043 4.809 7.282 1.00 88.00 94 ALA A C 1
ATOM 761 O O . ALA A 1 94 ? 1.100 4.986 7.725 1.00 88.00 94 ALA A O 1
ATOM 762 N N . SER A 1 95 ? -0.320 3.805 6.449 1.00 88.06 95 SER A N 1
ATOM 763 C CA . SER A 1 95 ? 0.701 2.906 5.911 1.00 88.06 95 SER A CA 1
ATOM 764 C C . SER A 1 95 ? 1.612 3.560 4.864 1.00 88.06 95 SER A C 1
ATOM 766 O O . SER A 1 95 ? 2.656 3.003 4.542 1.00 88.06 95 SER A O 1
ATOM 768 N N . GLY A 1 96 ? 1.254 4.737 4.336 1.00 84.19 96 GLY A N 1
ATOM 769 C CA . GLY A 1 96 ? 1.979 5.392 3.244 1.00 84.19 96 GLY A CA 1
ATOM 770 C C . GLY A 1 96 ? 1.837 4.675 1.897 1.00 84.19 96 GLY A C 1
ATOM 771 O O . GLY A 1 96 ? 2.665 4.876 1.016 1.00 84.19 96 GLY A O 1
ATOM 772 N N . GLY A 1 97 ? 0.828 3.809 1.752 1.00 81.56 97 GLY A N 1
ATOM 773 C CA . GLY A 1 97 ? 0.652 2.946 0.582 1.00 81.56 97 GLY A CA 1
ATOM 774 C C . GLY A 1 97 ? 1.602 1.751 0.515 1.00 81.56 97 GLY A C 1
ATOM 775 O O . GLY A 1 97 ? 1.638 1.061 -0.496 1.00 81.56 97 GLY A O 1
ATOM 776 N N . VAL A 1 98 ? 2.350 1.474 1.588 1.00 84.56 98 VAL A N 1
ATOM 777 C CA . VAL A 1 98 ? 3.244 0.316 1.664 1.00 84.56 98 VAL A CA 1
ATOM 778 C C . VAL A 1 98 ? 2.477 -0.885 2.235 1.00 84.56 98 VAL A C 1
ATOM 780 O O . VAL A 1 98 ? 2.083 -0.851 3.405 1.00 84.56 98 VAL A O 1
ATOM 783 N N . PRO A 1 99 ? 2.312 -1.994 1.484 1.00 86.69 99 PRO A N 1
ATOM 784 C CA . PRO A 1 99 ? 1.520 -3.139 1.940 1.00 86.69 99 PRO A CA 1
ATOM 785 C C . PRO A 1 99 ? 2.001 -3.756 3.256 1.00 86.69 99 PRO A C 1
ATOM 787 O O . PRO A 1 99 ? 1.200 -4.123 4.113 1.00 86.69 99 PRO A O 1
ATOM 790 N N . ARG A 1 100 ? 3.320 -3.836 3.458 1.00 85.69 100 ARG A N 1
ATOM 791 C CA . ARG A 1 100 ? 3.914 -4.341 4.704 1.00 85.69 100 ARG A CA 1
ATOM 792 C C . ARG A 1 100 ? 3.459 -3.526 5.919 1.00 85.69 100 ARG A C 1
ATOM 794 O O . ARG A 1 100 ? 3.059 -4.104 6.929 1.00 85.69 100 ARG A O 1
ATOM 801 N N . ASP A 1 101 ? 3.520 -2.201 5.818 1.00 87.12 101 ASP A N 1
ATOM 802 C CA . ASP A 1 101 ? 3.110 -1.300 6.897 1.00 87.12 101 ASP A CA 1
ATOM 803 C C . ASP A 1 101 ? 1.606 -1.393 7.144 1.00 87.12 101 ASP A C 1
ATOM 805 O O . ASP A 1 101 ? 1.173 -1.375 8.297 1.00 87.12 101 ASP A O 1
ATOM 809 N N . PHE A 1 102 ? 0.818 -1.549 6.076 1.00 91.00 102 PHE A N 1
ATOM 810 C CA . PHE A 1 102 ? -0.624 -1.748 6.165 1.00 91.00 102 PHE A CA 1
ATOM 811 C C . PHE A 1 102 ? -0.961 -2.969 7.028 1.00 91.00 102 PHE A C 1
ATOM 813 O O . PHE A 1 102 ? -1.673 -2.832 8.022 1.00 91.00 102 PHE A O 1
ATOM 820 N N . PHE A 1 103 ? -0.397 -4.143 6.722 1.00 90.56 103 PHE A N 1
ATOM 821 C CA . PHE A 1 103 ? -0.644 -5.351 7.518 1.00 90.56 103 PHE A CA 1
ATOM 822 C C . PHE A 1 103 ? -0.099 -5.238 8.944 1.00 90.56 103 PHE A C 1
ATOM 824 O O . PHE A 1 103 ? -0.732 -5.719 9.882 1.00 90.56 103 PHE A O 1
ATOM 831 N N . SER A 1 104 ? 1.045 -4.573 9.137 1.00 89.81 104 SER A N 1
ATOM 832 C CA . SER A 1 104 ? 1.591 -4.356 10.479 1.00 89.81 104 SER A CA 1
ATOM 833 C C . SER A 1 104 ? 0.662 -3.510 11.353 1.00 89.81 104 SER A C 1
ATOM 835 O O . SER A 1 104 ? 0.499 -3.820 12.533 1.00 89.81 104 SER A O 1
ATOM 837 N N . LEU A 1 105 ? 0.067 -2.450 10.799 1.00 89.62 105 LEU A N 1
ATOM 838 C CA . LEU A 1 105 ? -0.920 -1.628 11.499 1.00 89.62 105 LEU A CA 1
ATOM 839 C C . LEU A 1 105 ? -2.235 -2.394 11.694 1.00 89.62 105 LEU A C 1
ATOM 841 O O . LEU A 1 105 ? -2.815 -2.340 12.774 1.00 89.62 105 LEU A O 1
ATOM 845 N N . PHE A 1 106 ? -2.666 -3.161 10.691 1.00 89.94 106 PHE A N 1
ATOM 846 C CA . PHE A 1 106 ? -3.862 -4.000 10.764 1.00 89.94 106 PHE A CA 1
ATOM 847 C C . PHE A 1 106 ? -3.790 -5.036 11.895 1.00 89.94 106 PHE A C 1
ATOM 849 O O . PHE A 1 106 ? -4.739 -5.163 12.659 1.00 89.94 106 PHE A O 1
ATOM 856 N N . ILE A 1 107 ? -2.662 -5.733 12.067 1.00 88.88 107 ILE A N 1
ATOM 857 C CA . ILE A 1 107 ? -2.477 -6.700 13.165 1.00 88.88 107 ILE A CA 1
ATOM 858 C C . ILE A 1 107 ? -2.565 -6.004 14.532 1.00 88.88 107 ILE A C 1
ATOM 860 O O . ILE A 1 107 ? -3.198 -6.519 15.451 1.00 88.88 107 ILE A O 1
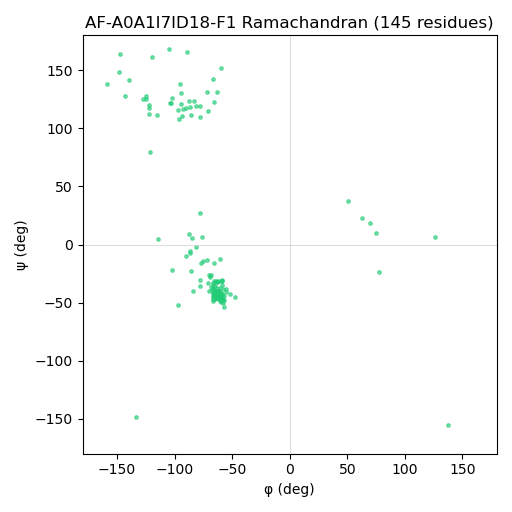ATOM 864 N N . ARG A 1 108 ? -1.969 -4.811 14.667 1.00 87.06 108 ARG A N 1
ATOM 865 C CA . ARG A 1 108 ? -2.056 -4.014 15.903 1.00 87.06 108 ARG A CA 1
ATOM 866 C C . ARG A 1 108 ? -3.497 -3.602 16.210 1.00 87.06 108 ARG A C 1
ATOM 868 O O . ARG A 1 108 ? -3.907 -3.693 17.363 1.00 87.06 108 ARG A O 1
ATOM 875 N N . LEU A 1 109 ? -4.259 -3.205 15.188 1.00 86.50 109 LEU A N 1
ATOM 876 C CA . LEU A 1 109 ? -5.695 -2.933 15.314 1.00 86.50 109 LEU A CA 1
ATOM 877 C C . LEU A 1 109 ? -6.454 -4.194 15.736 1.00 86.50 109 LEU A C 1
ATOM 879 O O . LEU A 1 109 ? -7.224 -4.140 16.687 1.00 86.50 109 LEU A O 1
ATOM 883 N N . GLY A 1 110 ? -6.186 -5.332 15.093 1.00 82.81 110 GLY A N 1
ATOM 884 C CA . GLY A 1 110 ? -6.796 -6.622 15.418 1.00 82.81 110 GLY A CA 1
ATOM 885 C C . GLY A 1 110 ? -6.618 -7.025 16.882 1.00 82.81 110 GLY A C 1
ATOM 886 O O . GLY A 1 110 ? -7.577 -7.459 17.512 1.00 82.81 110 GLY A O 1
ATOM 887 N N . ASN A 1 111 ? -5.435 -6.801 17.459 1.00 79.75 111 ASN A N 1
ATOM 888 C CA . ASN A 1 111 ? -5.207 -7.057 18.883 1.00 79.75 111 ASN A CA 1
ATOM 889 C C . ASN A 1 111 ? -6.103 -6.179 19.782 1.00 79.75 111 ASN A C 1
ATOM 891 O O . ASN A 1 111 ? -6.690 -6.700 20.722 1.00 79.75 111 ASN A O 1
ATOM 895 N N . LYS A 1 112 ? -6.294 -4.887 19.457 1.00 72.62 112 LYS A N 1
ATOM 896 C CA . LYS A 1 112 ? -7.226 -4.003 20.196 1.00 72.62 112 LYS A CA 1
ATOM 897 C C . LYS A 1 112 ? -8.711 -4.378 19.994 1.00 72.62 112 LYS A C 1
ATOM 899 O O . LYS A 1 112 ? -9.532 -4.117 20.870 1.00 72.62 112 LYS A O 1
ATOM 904 N N . ILE A 1 113 ? -9.080 -4.987 18.860 1.00 74.81 113 ILE A N 1
ATOM 905 C CA . ILE A 1 113 ? -10.446 -5.498 18.600 1.00 74.81 113 ILE A CA 1
ATOM 906 C C . ILE A 1 113 ? -10.768 -6.671 19.530 1.00 74.81 113 ILE A C 1
ATOM 908 O O . ILE A 1 113 ? -11.844 -6.702 20.128 1.00 74.81 113 ILE A O 1
ATOM 912 N N . ILE A 1 114 ? -9.831 -7.615 19.674 1.00 68.69 114 ILE A N 1
ATOM 913 C CA . ILE A 1 114 ? -9.987 -8.803 20.530 1.00 68.69 114 ILE A CA 1
ATOM 914 C C . ILE A 1 114 ? -10.255 -8.402 21.992 1.00 68.69 114 ILE A C 1
ATOM 916 O O . ILE A 1 114 ? -11.032 -9.071 22.671 1.00 68.69 114 ILE A O 1
ATOM 920 N N . ASP A 1 115 ? -9.721 -7.261 22.433 1.00 65.81 115 ASP A N 1
ATOM 921 C CA . ASP A 1 115 ? -9.909 -6.708 23.781 1.00 65.81 115 ASP A CA 1
ATOM 922 C C . ASP A 1 115 ? -11.284 -6.034 24.020 1.00 65.81 115 ASP A C 1
ATOM 924 O O . ASP A 1 115 ? -11.522 -5.479 25.094 1.00 65.81 115 ASP A O 1
ATOM 928 N N . GLY A 1 116 ? -12.229 -6.112 23.069 1.00 63.44 116 GLY A N 1
ATOM 929 C CA . GLY A 1 116 ? -13.646 -5.775 23.296 1.00 63.44 116 GLY A CA 1
ATOM 930 C C . GLY A 1 116 ? -14.267 -4.747 22.345 1.00 63.44 116 GLY A C 1
ATOM 931 O O . GLY A 1 116 ? -15.420 -4.353 22.541 1.00 63.44 116 GLY A O 1
ATOM 932 N N . THR A 1 117 ? -13.553 -4.318 21.302 1.00 63.06 117 THR A N 1
ATOM 933 C CA . THR A 1 117 ? -14.054 -3.318 20.343 1.00 63.06 117 THR A CA 1
ATOM 934 C C . THR A 1 117 ? -14.722 -4.013 19.159 1.00 63.06 117 THR A C 1
ATOM 936 O O . THR A 1 117 ? -14.066 -4.728 18.416 1.00 63.06 117 THR A O 1
ATOM 939 N N . ARG A 1 118 ? -16.031 -3.811 18.950 1.00 67.25 118 ARG A N 1
ATOM 940 C CA . ARG A 1 118 ? -16.798 -4.513 17.896 1.00 67.25 118 ARG A CA 1
ATOM 941 C C . ARG A 1 118 ? -16.438 -4.118 16.459 1.00 67.25 118 ARG A C 1
ATOM 943 O O . ARG A 1 118 ? -16.657 -4.923 15.564 1.00 67.25 118 ARG A O 1
ATOM 950 N N . SER A 1 119 ? -15.935 -2.906 16.229 1.00 71.94 119 SER A N 1
ATOM 951 C CA . SER A 1 119 ? -15.599 -2.412 14.886 1.00 71.94 119 SER A CA 1
ATOM 952 C C . SER A 1 119 ? -14.591 -1.268 14.950 1.00 71.94 119 SER A C 1
ATOM 954 O O . SER A 1 119 ? -14.756 -0.355 15.760 1.00 71.94 119 SER A O 1
ATOM 956 N N . VAL A 1 120 ? -13.605 -1.275 14.055 1.00 81.06 120 VAL A N 1
ATOM 957 C CA . VAL A 1 120 ? -12.568 -0.245 13.961 1.00 81.06 120 VAL A CA 1
ATOM 958 C C . VAL A 1 120 ? -13.061 0.950 13.154 1.00 81.06 120 VAL A C 1
ATOM 960 O O . VAL A 1 120 ? -13.449 0.865 11.980 1.00 81.06 120 VAL A O 1
ATOM 963 N N . SER A 1 121 ? -12.988 2.101 13.802 1.00 84.19 121 SER A N 1
ATOM 964 C CA . SER A 1 121 ? -13.364 3.406 13.288 1.00 84.19 121 SER A CA 1
ATOM 965 C C . SER A 1 121 ? -12.121 4.227 12.934 1.00 84.19 121 SER A C 1
ATOM 967 O O . SER A 1 121 ? -10.990 3.900 13.288 1.00 84.19 121 SER A O 1
ATOM 969 N N . LYS A 1 122 ? -12.317 5.348 12.232 1.00 84.75 122 LYS A N 1
ATOM 970 C CA . LYS A 1 122 ? -11.226 6.281 11.899 1.00 84.75 122 LYS A CA 1
ATOM 971 C C . LYS A 1 122 ? -10.387 6.724 13.122 1.00 84.75 122 LYS A C 1
ATOM 973 O O . LYS A 1 122 ? -9.168 6.780 12.965 1.00 84.75 122 LYS A O 1
ATOM 978 N N . PRO A 1 123 ? -10.971 7.056 14.294 1.00 85.19 123 PRO A N 1
ATOM 979 C CA . PRO A 1 123 ? -10.192 7.453 15.470 1.00 85.19 123 PRO A CA 1
ATOM 980 C C . PRO A 1 123 ? -9.195 6.381 15.921 1.00 85.19 123 PRO A C 1
ATOM 982 O O . PRO A 1 123 ? -8.033 6.706 16.144 1.00 85.19 123 PRO A O 1
ATOM 985 N N . ASP A 1 124 ? -9.611 5.115 15.934 1.00 84.12 124 ASP A N 1
ATOM 986 C CA . ASP A 1 124 ? -8.777 3.985 16.364 1.00 84.12 124 ASP A CA 1
ATOM 987 C C . ASP A 1 124 ? -7.544 3.822 15.461 1.00 84.12 124 ASP A C 1
ATOM 989 O O . ASP A 1 124 ? -6.426 3.587 15.918 1.00 84.12 124 ASP A O 1
ATOM 993 N N . VAL A 1 125 ? -7.732 4.013 14.150 1.00 85.44 125 VAL A N 1
ATOM 994 C CA . VAL A 1 125 ? -6.635 3.984 13.173 1.00 85.44 125 VAL A CA 1
ATOM 995 C C . VAL A 1 125 ? -5.646 5.124 13.412 1.00 85.44 125 VAL A C 1
ATOM 997 O O . VAL A 1 125 ? -4.438 4.915 13.313 1.00 85.44 125 VAL A O 1
ATOM 1000 N N . ILE A 1 126 ? -6.140 6.325 13.722 1.00 85.44 126 ILE A N 1
ATOM 1001 C CA . ILE A 1 126 ? -5.291 7.491 13.997 1.00 85.44 126 ILE A CA 1
ATOM 1002 C C . ILE A 1 126 ? -4.475 7.264 15.270 1.00 85.44 126 ILE A C 1
ATOM 1004 O O . ILE A 1 126 ? -3.274 7.519 15.268 1.00 85.44 126 ILE A O 1
ATOM 1008 N N . GLU A 1 127 ? -5.101 6.751 16.327 1.00 87.00 127 GLU A N 1
ATOM 1009 C CA . GLU A 1 127 ? -4.430 6.443 17.589 1.00 87.00 127 GLU A CA 1
ATOM 1010 C C . GLU A 1 127 ? -3.272 5.460 17.378 1.00 87.00 127 GLU A C 1
ATOM 1012 O O . GLU A 1 127 ? -2.134 5.758 17.739 1.00 87.00 127 GLU A O 1
ATOM 1017 N N . ILE A 1 128 ? -3.514 4.338 16.690 1.00 84.75 128 ILE A N 1
ATOM 1018 C CA . ILE A 1 128 ? -2.457 3.351 16.418 1.00 84.75 128 ILE A CA 1
ATOM 1019 C C . ILE A 1 128 ? -1.384 3.907 15.477 1.00 84.75 128 ILE A C 1
ATOM 1021 O O . ILE A 1 128 ? -0.200 3.595 15.628 1.00 84.75 128 ILE A O 1
ATOM 1025 N N . ALA A 1 129 ? -1.755 4.743 14.506 1.00 83.12 129 ALA A N 1
ATOM 1026 C CA . ALA A 1 129 ? -0.778 5.394 13.641 1.00 83.12 129 ALA A CA 1
ATOM 1027 C C . ALA A 1 129 ? 0.168 6.307 14.441 1.00 83.12 129 ALA A C 1
ATOM 1029 O O . ALA A 1 129 ? 1.373 6.304 14.183 1.00 83.12 129 ALA A O 1
ATOM 1030 N N . ILE A 1 130 ? -0.359 7.036 15.432 1.00 85.38 130 ILE A N 1
ATOM 1031 C CA . ILE A 1 130 ? 0.428 7.872 16.347 1.00 85.38 130 ILE A CA 1
ATOM 1032 C C . ILE A 1 130 ? 1.328 6.998 17.229 1.00 85.38 130 ILE A C 1
ATOM 1034 O O . ILE A 1 130 ? 2.526 7.259 17.315 1.00 85.38 130 ILE A O 1
ATOM 1038 N N . GLU A 1 131 ? 0.796 5.928 17.825 1.00 83.94 131 GLU A N 1
ATOM 1039 C CA . GLU A 1 131 ? 1.577 4.979 18.636 1.00 83.94 131 GLU A CA 1
ATOM 1040 C C . GLU A 1 131 ? 2.711 4.314 17.843 1.00 83.94 131 GLU A C 1
ATOM 1042 O O . GLU A 1 131 ? 3.759 3.986 18.398 1.00 83.94 131 GLU A O 1
ATOM 1047 N N . ASN A 1 132 ? 2.521 4.105 16.537 1.00 82.50 132 ASN A N 1
ATOM 1048 C CA . ASN A 1 132 ? 3.516 3.479 15.672 1.00 82.50 132 ASN A CA 1
ATOM 1049 C C . ASN A 1 132 ? 4.538 4.472 15.083 1.00 82.50 132 ASN A C 1
ATOM 1051 O O . ASN A 1 132 ? 5.514 4.050 14.457 1.00 82.50 132 ASN A O 1
ATOM 1055 N N . LEU A 1 133 ? 4.351 5.779 15.285 1.00 80.69 133 LEU A N 1
ATOM 1056 C CA . LEU A 1 133 ? 5.258 6.817 14.792 1.00 80.69 133 LEU A CA 1
ATOM 1057 C C . LEU A 1 133 ? 6.705 6.665 15.307 1.00 80.69 133 LEU A C 1
ATOM 1059 O O . LEU A 1 133 ? 7.620 6.760 14.484 1.00 80.69 133 LEU A O 1
ATOM 1063 N N . PRO A 1 134 ? 6.962 6.368 16.600 1.00 80.19 134 PRO A N 1
ATOM 1064 C CA . PRO A 1 134 ? 8.320 6.160 17.103 1.00 80.19 134 PRO A CA 1
ATOM 1065 C C . PRO A 1 134 ? 9.010 4.976 16.419 1.00 80.19 134 PRO A C 1
ATOM 1067 O O . PRO A 1 134 ? 10.167 5.085 16.026 1.00 80.19 134 PRO A O 1
ATOM 1070 N N . ASN A 1 135 ? 8.284 3.875 16.188 1.00 76.88 135 ASN A N 1
ATOM 1071 C CA . ASN A 1 135 ? 8.825 2.694 15.507 1.00 76.88 135 ASN A CA 1
ATOM 1072 C C . ASN A 1 135 ? 9.199 3.003 14.054 1.00 76.88 135 ASN A C 1
ATOM 1074 O O . ASN A 1 135 ? 10.241 2.554 13.579 1.00 76.88 135 ASN A O 1
ATOM 1078 N N . LYS A 1 136 ? 8.375 3.793 13.346 1.00 72.69 136 LYS A N 1
ATOM 1079 C CA . LYS A 1 136 ? 8.718 4.271 11.997 1.00 72.69 136 LYS A CA 1
ATOM 1080 C C . LYS A 1 136 ? 9.972 5.139 12.020 1.00 72.69 136 LYS A C 1
ATOM 1082 O O . LYS A 1 136 ? 10.832 4.991 11.159 1.00 72.69 136 LYS A O 1
ATOM 1087 N N . LEU A 1 137 ? 10.094 6.019 13.009 1.00 77.50 137 LEU A N 1
ATOM 1088 C CA . LEU A 1 137 ? 11.235 6.917 13.141 1.00 77.50 137 LEU A CA 1
ATOM 1089 C C . LEU A 1 137 ? 12.542 6.151 13.424 1.00 77.50 137 LEU A C 1
ATOM 1091 O O . LEU A 1 137 ? 13.572 6.467 12.835 1.00 77.50 137 LEU A O 1
ATOM 1095 N N . GLU A 1 138 ? 12.493 5.101 14.243 1.00 76.88 138 GLU A N 1
ATOM 1096 C CA . GLU A 1 138 ? 13.622 4.185 14.474 1.00 76.88 138 GLU A CA 1
ATOM 1097 C C . GLU A 1 138 ? 13.979 3.347 13.233 1.00 76.88 138 GLU A C 1
ATOM 1099 O O . GLU A 1 138 ? 15.160 3.173 12.918 1.00 76.88 138 GLU A O 1
ATOM 1104 N N . ALA A 1 139 ? 12.981 2.884 12.472 1.00 72.19 139 ALA A N 1
ATOM 1105 C CA . ALA A 1 139 ? 13.216 2.207 11.196 1.00 72.19 139 ALA A CA 1
A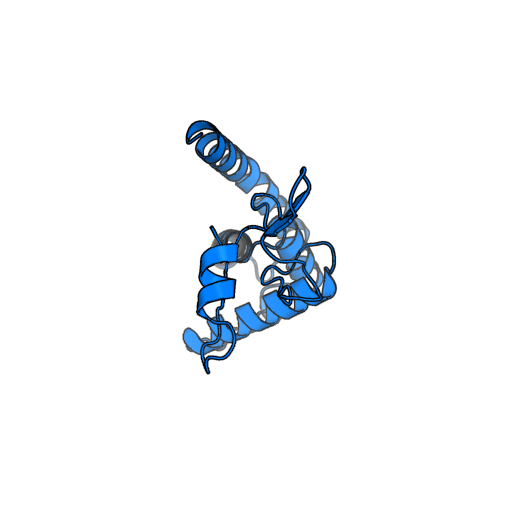TOM 1106 C C . ALA A 1 139 ? 13.929 3.130 10.192 1.00 72.19 139 ALA A C 1
ATOM 1108 O O . ALA A 1 139 ? 14.916 2.725 9.581 1.00 72.19 139 ALA A O 1
ATOM 1109 N N . PHE A 1 140 ? 13.510 4.397 10.095 1.00 72.25 140 PHE A N 1
ATOM 1110 C CA . PHE A 1 140 ? 14.189 5.387 9.254 1.00 72.25 140 PHE A CA 1
ATOM 1111 C C . PHE A 1 140 ? 15.621 5.667 9.708 1.00 72.25 140 PHE A C 1
ATOM 1113 O O . PHE A 1 140 ? 16.509 5.779 8.866 1.00 72.25 140 PHE A O 1
ATOM 1120 N N . LYS A 1 141 ? 15.875 5.764 11.019 1.00 73.88 141 LYS A N 1
ATOM 1121 C CA . LYS A 1 141 ? 17.242 5.931 11.538 1.00 73.88 141 LYS A CA 1
ATOM 1122 C C . LYS A 1 141 ? 18.129 4.758 11.144 1.00 73.88 141 LYS A C 1
ATOM 1124 O O . LYS A 1 141 ? 19.246 4.979 10.695 1.00 73.88 141 LYS A O 1
ATOM 1129 N N . THR A 1 142 ? 17.617 3.537 11.257 1.00 70.81 142 THR A N 1
ATOM 1130 C CA . THR A 1 142 ? 18.352 2.322 10.890 1.00 70.81 142 THR A CA 1
ATOM 1131 C C . THR A 1 142 ? 18.668 2.302 9.391 1.00 70.81 142 THR A C 1
ATOM 1133 O O . THR A 1 142 ? 19.814 2.075 9.016 1.00 70.81 142 THR A O 1
ATOM 1136 N N . ASP A 1 143 ? 17.703 2.647 8.534 1.00 65.19 143 ASP A N 1
ATOM 1137 C CA . ASP A 1 143 ? 17.909 2.746 7.080 1.00 65.19 143 ASP A CA 1
ATOM 1138 C C . ASP A 1 143 ? 18.921 3.838 6.686 1.00 65.19 143 ASP A C 1
ATOM 1140 O O . ASP A 1 143 ? 19.640 3.697 5.695 1.00 65.19 143 ASP A O 1
ATOM 1144 N N . VAL A 1 144 ? 18.997 4.931 7.453 1.00 64.19 144 VAL A N 1
ATOM 1145 C CA . VAL A 1 144 ? 19.982 6.004 7.243 1.00 64.19 144 VAL A CA 1
ATOM 1146 C C . VAL A 1 144 ? 21.359 5.617 7.782 1.00 64.19 144 VAL A C 1
ATOM 1148 O O . VAL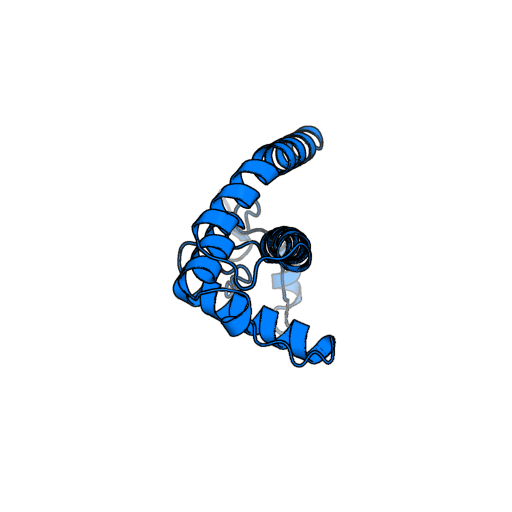 A 1 144 ? 22.358 5.968 7.168 1.00 64.19 144 VAL A O 1
ATOM 1151 N N . SER A 1 145 ? 21.435 4.885 8.893 1.00 58.31 145 SER A N 1
ATOM 1152 C CA . SER A 1 145 ? 22.699 4.430 9.487 1.00 58.31 145 SER A CA 1
ATOM 1153 C C . SER A 1 145 ? 23.352 3.263 8.741 1.00 58.31 145 SER A C 1
ATOM 1155 O O . SER A 1 145 ? 24.525 2.995 8.971 1.00 58.31 145 SER A O 1
ATOM 1157 N N . ILE A 1 146 ? 22.626 2.587 7.844 1.00 54.06 146 ILE A N 1
ATOM 1158 C CA . ILE A 1 146 ? 23.172 1.553 6.944 1.00 54.06 146 ILE A CA 1
ATOM 1159 C C . ILE A 1 146 ? 23.782 2.177 5.659 1.00 54.06 146 ILE A C 1
ATOM 1161 O O . ILE A 1 146 ? 24.214 1.455 4.760 1.00 54.06 146 ILE A O 1
ATOM 1165 N N . ARG A 1 147 ? 23.857 3.513 5.552 1.00 42.38 147 ARG A N 1
ATOM 1166 C CA . ARG A 1 147 ? 24.588 4.200 4.470 1.00 42.38 147 ARG A CA 1
ATOM 1167 C C . ARG A 1 147 ? 26.080 4.338 4.728 1.00 42.38 147 ARG A C 1
ATOM 1169 O O . ARG A 1 147 ? 26.455 4.718 5.856 1.00 42.38 147 ARG A O 1
#

Radius of gyration: 21.11 Å; Cα contacts (8 Å, |Δi|>4): 102; chains: 1; bounding box: 47×33×57 Å

Solvent-accessible surface area (backbone atoms only — not comparable to full-atom values): 8922 Å² total; per-residue (Å²): 114,70,39,57,56,54,60,68,33,58,97,50,99,58,84,88,85,82,89,79,57,75,92,81,54,84,57,59,48,90,67,100,57,88,47,50,52,54,76,79,79,75,42,78,90,77,82,84,73,56,46,72,89,45,50,69,61,32,50,51,51,51,51,51,51,50,50,54,51,33,60,75,66,74,51,90,77,56,64,71,65,47,28,40,74,64,16,49,53,51,39,43,56,70,27,67,51,38,68,70,46,32,52,58,52,48,54,56,50,51,57,56,34,75,78,71,48,83,58,44,43,51,67,59,45,51,54,52,48,58,70,44,44,63,60,52,52,51,51,51,51,52,64,58,68,75,105

Secondary structure (DSSP, 8-state):
-HHHHHHHHTTSS--------GGG---EEESSSEEE--BTTTB-----S--GGGHHHHHHHHHHHHHHHHHHTT----HHHHB-HHHHHHHHHHTTT-HHHHHHHHHHHHHHHHTT-SSB-HHHHHHHHHHTHHHHHHHHHHHHHT-

pLDDT: mean 79.67, std 8.85, range [42.38, 91.06]

Mean predicted aligned error: 10.97 Å

Foldseek 3Di:
DVQVVLVVCPPHPDDDDDDDDPVVDDQWDDDPDTDGADEPPSDDDDDPADAVVCLVVLLVVLVVVVVVVCVVVVHPDDPCQAEPPLLSSLLCVLQRSDNVSSVVLVVVSVVVVVVPPRYDYNVSSVVSSVVCVVVVVVVVVVVVVVD